Protein AF-A0A942AJK5-F1 (afdb_monomer_lite)

Foldseek 3Di:
DDDLLLLVQVVCVLQVFPDDDSQAWGWHWDQDPVDHPDIDIDTHGSVVSVVLVVVLVPFDDDPLWTDDPVDIDGDDDDDPVVQVPDDPFDWDADPPVRDIDTRHDDDPSSVSVVSRVVSVVVVVCVVPDDPDPPPVSVDPPPPPPPPDDPPPPDDD

Sequence (156 aa):
MATFYEVKQLLCRLLRAENADDNDDIIFKVQSLEEKGVTRKIIISNLELQELYDKVSDMYKNGLELYTDDSYEVAVDLDRFAMYHQDNPITSADNINKVSYLLGYPTAEYSLYLLMLFKDSMQQSQEHNYSIFSMRLRRPFESLYNVTNNTLENVL

Radius of gyration: 18.98 Å; chains: 1; bounding box: 51×42×51 Å

Secondary structure (DSSP, 8-state):
---HHHHHHHHHHHHT-S---TTSPEEEEEE-SSSTT-EEEEEE-HHHHHHHHHHHHHSEEETTEEE-SS-EE------HHHHHTS-SPEEEEETTTTEEEEESSPPHHHHHHHHHHHHHHHHHGGGG-----HHHHHS-TTSSS-SSSSSSS---

Structure (mmCIF, N/CA/C/O backbone):
data_AF-A0A942AJK5-F1
#
_entry.id   AF-A0A942AJK5-F1
#
loop_
_atom_site.group_PDB
_atom_site.id
_atom_site.type_symbol
_atom_site.label_atom_id
_atom_site.label_alt_id
_atom_site.label_comp_id
_atom_site.label_asym_id
_atom_site.label_entity_id
_atom_site.label_seq_id
_atom_site.pdbx_PDB_ins_code
_atom_site.Cartn_x
_atom_site.Cartn_y
_atom_site.Cartn_z
_atom_site.occupancy
_atom_site.B_iso_or_equiv
_atom_site.auth_seq_id
_atom_site.auth_comp_id
_atom_site.auth_asym_id
_atom_site.auth_atom_id
_atom_site.pdbx_PDB_model_num
ATOM 1 N N . MET A 1 1 ? 2.802 -14.136 4.771 1.00 80.81 1 MET A N 1
ATOM 2 C CA . MET A 1 1 ? 2.892 -12.707 4.465 1.00 80.81 1 MET A CA 1
ATOM 3 C C . MET A 1 1 ? 4.015 -12.559 3.477 1.00 80.81 1 MET A C 1
ATOM 5 O O . MET A 1 1 ? 5.114 -13.034 3.764 1.00 80.81 1 MET A O 1
ATOM 9 N N . ALA A 1 2 ? 3.703 -12.014 2.308 1.00 86.94 2 ALA A N 1
ATOM 10 C CA . ALA A 1 2 ? 4.641 -11.905 1.204 1.00 86.94 2 ALA A CA 1
ATOM 11 C C . ALA A 1 2 ? 5.899 -11.145 1.631 1.00 86.94 2 ALA A C 1
ATOM 13 O O . ALA A 1 2 ? 5.802 -10.153 2.350 1.00 86.94 2 ALA A O 1
ATOM 14 N N . THR A 1 3 ? 7.063 -11.605 1.179 1.00 92.38 3 THR A N 1
ATOM 15 C CA . THR A 1 3 ? 8.337 -10.946 1.495 1.00 92.38 3 THR A CA 1
ATOM 16 C C . THR A 1 3 ? 8.488 -9.624 0.740 1.00 92.38 3 THR A C 1
ATOM 18 O O . THR A 1 3 ? 7.873 -9.423 -0.309 1.00 92.38 3 THR A O 1
ATOM 21 N N . PHE A 1 4 ? 9.364 -8.738 1.221 1.00 93.06 4 PHE A N 1
ATOM 22 C CA . PHE A 1 4 ? 9.676 -7.469 0.553 1.00 93.06 4 PHE A CA 1
ATOM 23 C C . PHE A 1 4 ? 9.993 -7.649 -0.941 1.00 93.06 4 PHE A C 1
ATOM 25 O O . PHE A 1 4 ? 9.369 -7.018 -1.793 1.00 93.06 4 PHE A O 1
ATOM 32 N N . TYR A 1 5 ? 10.899 -8.574 -1.271 1.00 90.81 5 TYR A N 1
ATOM 33 C CA . TYR A 1 5 ? 11.299 -8.856 -2.653 1.00 90.81 5 TYR A CA 1
ATOM 34 C C . TYR A 1 5 ? 10.126 -9.331 -3.514 1.00 90.81 5 TYR A C 1
ATOM 36 O O . TYR A 1 5 ? 9.979 -8.934 -4.667 1.00 90.81 5 TYR A O 1
ATOM 44 N N . GLU A 1 6 ? 9.238 -10.143 -2.951 1.00 90.38 6 GLU A N 1
ATOM 45 C CA . GLU A 1 6 ? 8.060 -10.645 -3.653 1.00 90.38 6 GLU A CA 1
ATOM 46 C C . GLU A 1 6 ? 7.044 -9.551 -3.972 1.00 90.38 6 GLU A C 1
ATOM 48 O O . GLU A 1 6 ? 6.439 -9.567 -5.050 1.00 90.38 6 GLU A O 1
ATOM 53 N N . VAL A 1 7 ? 6.873 -8.603 -3.052 1.00 90.94 7 VAL A N 1
ATOM 54 C CA . VAL A 1 7 ? 6.023 -7.423 -3.231 1.00 90.94 7 VAL A CA 1
ATOM 55 C C . VAL A 1 7 ? 6.656 -6.464 -4.237 1.00 90.94 7 VAL A C 1
ATOM 57 O O . VAL A 1 7 ? 5.981 -6.010 -5.161 1.00 90.94 7 VAL A O 1
ATOM 60 N N . LYS A 1 8 ? 7.966 -6.224 -4.134 1.00 90.56 8 LYS A N 1
ATOM 61 C CA . LYS A 1 8 ? 8.729 -5.402 -5.078 1.00 90.56 8 LYS A CA 1
ATOM 62 C C . LYS A 1 8 ? 8.644 -5.948 -6.503 1.00 90.56 8 LYS A C 1
ATOM 64 O O . LYS A 1 8 ? 8.288 -5.219 -7.426 1.00 90.56 8 LYS A O 1
ATOM 69 N N . GLN A 1 9 ? 8.867 -7.247 -6.694 1.00 87.88 9 GLN A N 1
ATOM 70 C CA . GLN A 1 9 ? 8.737 -7.889 -8.004 1.00 87.88 9 GLN A CA 1
ATOM 71 C C . GLN A 1 9 ? 7.312 -7.792 -8.561 1.00 87.88 9 GLN A C 1
ATOM 73 O O . GLN A 1 9 ? 7.126 -7.630 -9.772 1.00 87.88 9 GLN A O 1
ATOM 78 N N . LEU A 1 10 ? 6.293 -7.887 -7.700 1.00 87.81 10 LEU A N 1
ATOM 79 C CA . LEU A 1 10 ? 4.903 -7.684 -8.101 1.00 87.81 10 LEU A CA 1
ATOM 80 C C . LEU A 1 10 ? 4.676 -6.247 -8.593 1.00 87.81 10 LEU A C 1
ATOM 82 O O . LEU A 1 10 ? 4.097 -6.064 -9.664 1.00 87.81 10 LEU A O 1
ATOM 86 N N . LEU A 1 11 ? 5.176 -5.250 -7.859 1.00 89.00 11 LEU A N 1
ATOM 87 C CA . LEU A 1 11 ? 5.110 -3.835 -8.227 1.00 89.00 11 LEU A CA 1
ATOM 88 C C . LEU A 1 11 ? 5.819 -3.550 -9.553 1.00 89.00 11 LEU A C 1
ATOM 90 O O . LEU A 1 11 ? 5.212 -2.950 -10.439 1.00 89.00 11 LEU A O 1
ATOM 94 N N . CYS A 1 12 ? 7.045 -4.045 -9.746 1.00 87.50 12 CYS A N 1
ATOM 95 C CA . CYS A 1 12 ? 7.773 -3.890 -11.009 1.00 87.50 12 CYS A CA 1
ATOM 96 C C . CYS A 1 12 ? 6.971 -4.439 -12.197 1.00 87.50 12 CYS A C 1
ATOM 98 O O . CYS A 1 12 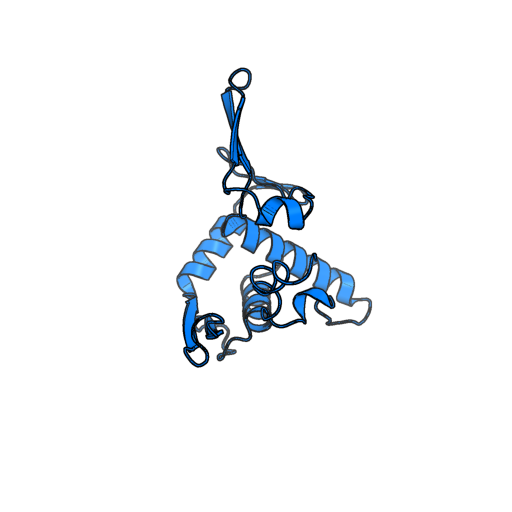? 6.907 -3.814 -13.257 1.00 87.50 12 CYS A O 1
ATOM 100 N N . ARG A 1 13 ? 6.301 -5.586 -12.020 1.00 83.88 13 ARG A N 1
ATOM 101 C CA . ARG A 1 13 ? 5.440 -6.178 -13.056 1.00 83.88 13 ARG A CA 1
ATOM 102 C C . ARG A 1 13 ? 4.173 -5.361 -13.310 1.00 83.88 13 ARG A C 1
ATOM 104 O O . ARG A 1 13 ? 3.799 -5.198 -14.469 1.00 83.88 13 ARG A O 1
ATOM 111 N N . LEU A 1 14 ? 3.521 -4.861 -12.259 1.00 84.50 14 LEU A N 1
ATOM 112 C CA . LEU A 1 14 ? 2.306 -4.043 -12.363 1.00 84.50 14 LEU A CA 1
ATOM 113 C C . LEU A 1 14 ? 2.579 -2.706 -13.061 1.00 84.50 14 LEU A C 1
ATOM 115 O O . LEU A 1 14 ? 1.818 -2.294 -13.934 1.00 84.50 14 LEU A O 1
ATOM 119 N N . LEU A 1 15 ? 3.686 -2.059 -12.702 1.00 84.44 15 LEU A N 1
ATOM 120 C CA . LEU A 1 15 ? 4.075 -0.742 -13.204 1.00 84.44 15 LEU A CA 1
ATOM 121 C C . LEU A 1 15 ? 4.854 -0.805 -14.522 1.00 84.44 15 LEU A C 1
ATOM 123 O O . LEU A 1 15 ? 5.114 0.235 -15.121 1.00 84.44 15 LEU A O 1
ATOM 127 N N . ARG A 1 16 ? 5.201 -2.013 -14.991 1.00 81.56 16 ARG A N 1
ATOM 128 C CA . ARG A 1 16 ? 6.058 -2.243 -16.166 1.00 81.56 16 ARG A CA 1
ATOM 129 C C . ARG A 1 16 ? 7.380 -1.482 -16.039 1.00 81.56 16 ARG A C 1
ATOM 131 O O . ARG A 1 16 ? 7.751 -0.710 -16.923 1.00 81.56 16 ARG A O 1
ATOM 138 N N . ALA A 1 17 ? 8.044 -1.687 -14.904 1.00 82.44 17 ALA A N 1
ATOM 139 C CA . ALA A 1 17 ? 9.308 -1.043 -14.598 1.00 82.44 17 ALA A CA 1
ATOM 140 C C . ALA A 1 17 ? 10.371 -1.347 -15.665 1.00 82.44 17 ALA A C 1
ATOM 142 O O . ALA A 1 17 ? 10.404 -2.432 -16.247 1.00 82.44 17 ALA A O 1
ATOM 143 N N . GLU A 1 18 ? 11.226 -0.363 -15.931 1.00 78.94 18 GLU A N 1
ATOM 144 C CA . GLU A 1 18 ? 12.323 -0.464 -16.896 1.00 78.94 18 GLU A CA 1
ATOM 145 C C . GLU A 1 18 ? 13.478 -1.310 -16.359 1.00 78.94 18 GLU A C 1
ATOM 147 O O . GLU A 1 18 ? 14.237 -1.886 -17.136 1.00 78.94 18 GLU A O 1
ATOM 152 N N . ASN A 1 19 ? 13.606 -1.382 -15.035 1.00 71.31 19 ASN A N 1
ATOM 153 C CA . ASN A 1 19 ? 14.619 -2.153 -14.342 1.00 71.31 19 ASN A CA 1
ATOM 154 C C . ASN A 1 19 ? 14.017 -3.343 -13.590 1.00 71.31 19 ASN A C 1
ATOM 156 O O . ASN A 1 19 ? 12.888 -3.310 -13.100 1.00 71.31 19 ASN A O 1
ATOM 160 N N . ALA A 1 20 ? 14.797 -4.421 -13.546 1.00 64.25 20 ALA A N 1
ATOM 161 C CA . ALA A 1 20 ? 14.410 -5.701 -12.962 1.00 64.25 20 ALA A CA 1
ATOM 162 C C . ALA A 1 20 ? 15.328 -6.122 -11.803 1.00 64.25 20 ALA A C 1
ATOM 164 O O . ALA A 1 20 ? 15.213 -7.254 -11.343 1.00 64.25 20 ALA A O 1
ATOM 165 N N . ASP A 1 21 ? 16.249 -5.252 -11.373 1.00 75.50 21 ASP A N 1
ATOM 166 C CA . ASP A 1 21 ? 17.149 -5.548 -10.259 1.00 75.50 21 ASP A CA 1
ATOM 167 C C . ASP A 1 21 ? 16.425 -5.359 -8.917 1.00 75.50 21 ASP A C 1
ATOM 169 O O . ASP A 1 21 ? 15.742 -4.359 -8.676 1.00 75.50 21 ASP A O 1
ATOM 173 N N . ASP A 1 22 ? 16.589 -6.343 -8.039 1.00 72.50 22 ASP A N 1
ATOM 174 C CA . ASP A 1 22 ? 15.975 -6.399 -6.720 1.00 72.50 22 ASP A CA 1
ATOM 175 C C . ASP A 1 22 ? 16.589 -5.384 -5.738 1.00 72.50 22 ASP A C 1
ATOM 177 O O . ASP A 1 22 ? 15.949 -5.084 -4.732 1.00 72.50 22 ASP A O 1
ATOM 181 N N . ASN A 1 23 ? 17.753 -4.789 -6.026 1.00 78.69 23 ASN A N 1
ATOM 182 C CA . ASN A 1 23 ? 18.383 -3.771 -5.165 1.00 78.69 23 ASN A CA 1
ATOM 183 C C . ASN A 1 23 ? 18.195 -2.320 -5.643 1.00 78.69 23 ASN A C 1
ATOM 185 O O . ASN A 1 23 ? 18.473 -1.394 -4.883 1.00 78.69 23 ASN A O 1
ATOM 189 N N . ASP A 1 24 ? 17.683 -2.113 -6.857 1.00 86.50 24 ASP A N 1
ATOM 190 C CA . ASP A 1 24 ? 17.559 -0.779 -7.457 1.00 86.50 24 ASP A CA 1
ATOM 191 C C . ASP A 1 24 ? 16.193 -0.130 -7.191 1.00 86.50 24 ASP A C 1
ATOM 193 O O . ASP A 1 24 ? 15.193 -0.808 -6.948 1.00 86.50 24 ASP A O 1
ATOM 197 N N . ASP A 1 25 ? 16.122 1.197 -7.286 1.00 89.81 25 ASP A N 1
ATOM 198 C CA . ASP A 1 25 ? 14.860 1.951 -7.258 1.00 89.81 25 ASP A CA 1
ATOM 199 C C . ASP A 1 25 ? 13.909 1.485 -8.362 1.00 89.81 25 ASP A C 1
ATOM 201 O O . ASP A 1 25 ? 14.352 1.200 -9.464 1.00 89.81 25 ASP A O 1
ATOM 205 N N . ILE A 1 26 ? 12.594 1.463 -8.149 1.00 89.00 26 ILE A N 1
ATOM 206 C CA . ILE A 1 26 ? 11.666 1.090 -9.227 1.00 89.00 26 ILE A CA 1
ATOM 207 C C . ILE A 1 26 ? 11.484 2.280 -10.161 1.00 89.00 26 ILE A C 1
ATOM 209 O O . ILE A 1 26 ? 10.979 3.331 -9.765 1.00 89.00 26 ILE A O 1
ATOM 213 N N . ILE A 1 27 ? 11.838 2.096 -11.428 1.00 88.50 27 ILE A N 1
ATOM 214 C CA . ILE A 1 27 ? 11.729 3.131 -12.448 1.00 88.50 27 ILE A CA 1
ATOM 215 C C . ILE A 1 27 ? 10.661 2.738 -13.456 1.00 88.50 27 ILE A C 1
ATOM 217 O O . ILE A 1 27 ? 10.780 1.708 -14.110 1.00 88.50 27 ILE A O 1
ATOM 221 N N . PHE A 1 28 ? 9.659 3.587 -13.664 1.00 86.62 28 PHE A N 1
ATOM 222 C CA . PHE A 1 28 ? 8.651 3.353 -14.695 1.00 86.62 28 PHE A CA 1
ATOM 223 C C . PHE A 1 28 ? 8.218 4.645 -15.382 1.00 86.62 28 PHE A C 1
ATOM 225 O O . PHE A 1 28 ? 8.436 5.760 -14.900 1.00 86.62 28 PHE A O 1
ATOM 232 N N . LYS A 1 29 ? 7.627 4.488 -16.564 1.00 84.62 29 LYS A N 1
ATOM 233 C CA . LYS A 1 29 ? 7.170 5.591 -17.404 1.00 84.62 29 LYS A CA 1
ATOM 234 C C . LYS A 1 29 ? 5.653 5.653 -17.397 1.00 84.62 29 LYS A C 1
ATOM 236 O O . LYS A 1 29 ? 4.987 4.658 -17.663 1.00 84.62 29 LYS A O 1
ATOM 241 N N . VAL A 1 30 ? 5.124 6.845 -17.155 1.00 80.31 30 VAL A N 1
ATOM 242 C CA . VAL A 1 30 ? 3.702 7.152 -17.290 1.00 80.31 30 VAL A CA 1
ATOM 243 C C . VAL A 1 30 ? 3.536 8.093 -18.471 1.00 80.31 30 VAL A C 1
ATOM 245 O O . VAL A 1 30 ? 4.167 9.151 -18.540 1.00 80.31 30 VAL A O 1
ATOM 248 N N . GLN A 1 31 ? 2.704 7.695 -19.426 1.00 69.94 31 GLN A N 1
ATOM 249 C CA . GLN A 1 31 ? 2.367 8.534 -20.565 1.00 69.94 31 GLN A CA 1
ATOM 250 C C . GLN A 1 31 ? 1.222 9.467 -20.173 1.00 69.94 31 GLN A C 1
ATOM 252 O O . GLN A 1 31 ? 0.181 9.004 -19.707 1.00 69.94 31 GLN A O 1
ATOM 257 N N . SER A 1 32 ? 1.417 10.777 -20.342 1.00 62.44 32 SER A N 1
ATOM 258 C CA . SER A 1 32 ? 0.321 11.732 -20.178 1.00 62.44 32 SER A CA 1
ATOM 259 C C . SER A 1 32 ? -0.702 11.523 -21.293 1.00 62.44 32 SER A C 1
ATOM 261 O O . SER A 1 32 ? -0.338 11.443 -22.469 1.00 62.44 32 SER A O 1
ATOM 263 N N . LEU A 1 33 ? -1.981 11.430 -20.924 1.00 55.16 33 LEU A N 1
ATOM 264 C CA . LEU A 1 33 ? -3.074 11.344 -21.892 1.00 55.16 33 LEU A CA 1
ATOM 265 C C . LEU A 1 33 ? -3.423 12.728 -22.474 1.00 55.16 33 LEU A C 1
ATOM 267 O O . LEU A 1 33 ? -3.854 12.817 -23.622 1.00 55.16 33 LEU A O 1
ATOM 271 N N . GLU A 1 34 ? -3.214 13.792 -21.691 1.00 59.31 34 GLU A N 1
ATOM 272 C CA . GLU A 1 34 ? -3.545 15.183 -22.041 1.00 59.31 34 GLU A CA 1
ATOM 273 C C . GLU A 1 34 ? -2.548 15.776 -23.046 1.00 59.31 34 GLU A C 1
ATOM 275 O O . GLU A 1 34 ? -2.925 16.501 -23.964 1.00 59.31 34 GLU A O 1
ATOM 280 N N . GLU A 1 35 ? -1.273 15.399 -22.928 1.00 58.62 35 GLU A N 1
ATOM 281 C CA . GLU A 1 35 ? -0.194 15.845 -23.807 1.00 58.62 35 GLU A CA 1
ATOM 282 C C . GLU A 1 35 ? 0.388 14.636 -24.541 1.00 58.62 35 GLU A C 1
ATOM 284 O O . GLU A 1 35 ? 1.350 14.008 -24.085 1.00 58.62 35 GLU A O 1
ATOM 289 N N . LYS A 1 36 ? -0.211 14.285 -25.689 1.00 55.78 36 LYS A N 1
ATOM 290 C CA . LYS A 1 36 ? 0.280 13.199 -26.552 1.00 55.78 36 LYS A CA 1
ATOM 291 C C . LYS A 1 36 ? 1.783 13.365 -26.809 1.00 55.78 36 LYS A C 1
ATOM 293 O O . LYS A 1 36 ? 2.198 14.230 -27.572 1.00 55.78 36 LYS A O 1
ATOM 298 N N . GLY A 1 37 ? 2.582 12.492 -26.195 1.00 60.69 37 GLY A N 1
ATOM 299 C CA . GLY A 1 37 ? 4.035 12.417 -26.384 1.00 60.69 37 GLY A CA 1
ATOM 300 C C . GLY A 1 37 ? 4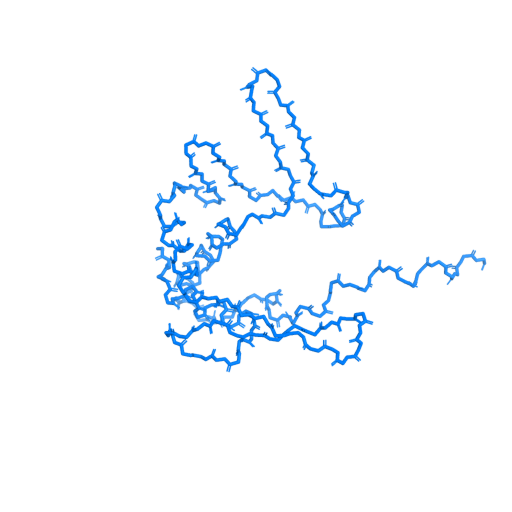.871 12.772 -25.153 1.00 60.69 37 GLY A C 1
ATOM 301 O O . GLY A 1 37 ? 6.052 12.427 -25.124 1.00 60.69 37 GLY A O 1
ATOM 302 N N . VAL A 1 38 ? 4.289 13.374 -24.108 1.00 63.28 38 VAL A N 1
ATOM 303 C CA . VAL A 1 38 ? 5.027 13.657 -22.869 1.00 63.28 38 VAL A CA 1
ATOM 304 C C . VAL A 1 38 ? 5.016 12.418 -21.981 1.00 63.28 38 VAL A C 1
ATOM 306 O O . VAL A 1 38 ? 4.005 12.034 -21.392 1.00 63.28 38 VAL A O 1
ATOM 309 N N . THR A 1 39 ? 6.174 11.767 -21.910 1.00 74.38 39 THR A N 1
ATOM 310 C CA . THR A 1 39 ? 6.397 10.614 -21.039 1.00 74.38 39 THR A CA 1
ATOM 311 C C . THR A 1 39 ? 7.070 11.090 -19.761 1.00 74.38 39 THR A C 1
ATOM 313 O O . THR A 1 39 ? 8.192 11.596 -19.807 1.00 74.38 39 THR A O 1
ATOM 316 N N . ARG A 1 40 ? 6.399 10.939 -18.617 1.00 80.88 40 ARG A N 1
ATOM 317 C CA . ARG A 1 40 ? 6.974 11.248 -17.304 1.00 80.88 40 ARG A CA 1
ATOM 318 C C . ARG A 1 40 ? 7.614 9.995 -16.726 1.00 80.88 40 ARG A C 1
ATOM 320 O O . ARG A 1 40 ? 7.013 8.924 -16.731 1.00 80.88 40 ARG A O 1
ATOM 327 N N . LYS A 1 41 ? 8.842 10.136 -16.235 1.00 85.69 41 LYS A N 1
ATOM 328 C CA . LYS A 1 41 ? 9.560 9.079 -15.523 1.00 85.69 41 LYS A CA 1
ATOM 329 C C . LYS A 1 41 ? 9.268 9.228 -14.032 1.00 85.69 41 LYS A C 1
ATOM 331 O O . LYS A 1 41 ? 9.518 10.296 -13.481 1.00 85.69 41 LYS A O 1
ATOM 336 N N . ILE A 1 42 ? 8.729 8.185 -13.413 1.00 87.00 42 ILE A N 1
ATOM 337 C CA . ILE A 1 42 ? 8.494 8.107 -11.969 1.00 87.00 42 ILE A CA 1
ATOM 338 C C . ILE A 1 42 ? 9.519 7.139 -11.383 1.00 87.00 42 ILE A C 1
ATOM 340 O O . ILE A 1 42 ? 9.837 6.116 -11.994 1.00 87.00 42 ILE A O 1
ATOM 344 N N . ILE A 1 43 ? 10.059 7.503 -10.223 1.00 90.25 43 ILE A N 1
ATOM 345 C CA . ILE A 1 43 ? 11.053 6.728 -9.486 1.00 90.25 43 ILE A CA 1
ATOM 346 C C . ILE A 1 43 ? 10.478 6.475 -8.096 1.00 90.25 43 ILE A C 1
ATOM 348 O O . ILE A 1 43 ? 10.059 7.421 -7.432 1.00 90.25 43 ILE A O 1
ATOM 352 N N . ILE A 1 44 ? 10.440 5.213 -7.682 1.00 90.44 44 ILE A N 1
ATOM 353 C CA . ILE A 1 44 ? 10.128 4.809 -6.310 1.00 90.44 44 ILE A CA 1
ATOM 354 C C . ILE A 1 44 ? 11.444 4.367 -5.681 1.00 90.44 44 ILE A C 1
ATOM 356 O O . ILE A 1 44 ? 12.032 3.381 -6.129 1.00 90.44 44 ILE A O 1
ATOM 360 N N . SER A 1 45 ? 11.895 5.099 -4.665 1.00 93.31 45 SER A N 1
ATOM 361 C CA . SER A 1 45 ? 13.118 4.776 -3.931 1.00 93.31 45 SER A CA 1
ATOM 362 C C . SER A 1 45 ? 13.008 3.393 -3.292 1.00 93.31 45 SER A C 1
ATOM 364 O O . SER A 1 45 ? 12.012 3.082 -2.635 1.00 93.31 45 SER A O 1
ATOM 366 N N . ASN A 1 46 ? 14.033 2.558 -3.467 1.00 93.19 46 ASN A N 1
ATOM 367 C CA . ASN A 1 46 ? 14.076 1.243 -2.835 1.00 93.19 46 ASN A CA 1
ATOM 368 C C . ASN A 1 46 ? 14.079 1.358 -1.305 1.00 93.19 46 ASN A C 1
ATOM 370 O O . ASN A 1 46 ? 13.418 0.571 -0.632 1.00 93.19 46 ASN A O 1
ATOM 374 N N . LEU A 1 47 ? 14.788 2.360 -0.775 1.00 94.50 47 LEU A N 1
ATOM 375 C CA . LEU A 1 47 ? 14.855 2.625 0.660 1.00 94.50 47 LEU A CA 1
ATOM 376 C C . LEU A 1 47 ? 13.474 3.001 1.212 1.00 94.50 47 LEU A C 1
ATOM 378 O O . LEU A 1 47 ? 13.012 2.373 2.157 1.00 94.50 47 LEU A O 1
ATOM 382 N N . GLU A 1 48 ? 12.788 3.960 0.583 1.00 95.00 48 GLU A N 1
ATOM 383 C CA . GLU A 1 48 ? 11.455 4.401 1.029 1.00 95.00 48 GLU A CA 1
ATOM 384 C C . GLU A 1 48 ? 10.420 3.274 0.914 1.00 95.00 48 GLU A C 1
ATOM 386 O O . GLU A 1 48 ? 9.549 3.125 1.771 1.00 95.00 48 GLU A O 1
ATOM 391 N N . LEU A 1 49 ? 10.519 2.442 -0.130 1.00 94.50 49 LEU A N 1
ATOM 392 C CA . LEU A 1 49 ? 9.649 1.279 -0.288 1.00 94.50 49 LEU A CA 1
ATOM 393 C C . LEU A 1 49 ? 9.896 0.234 0.806 1.00 94.50 49 LEU A C 1
ATOM 395 O O . LEU A 1 49 ? 8.943 -0.386 1.279 1.00 94.50 49 LEU A O 1
ATOM 399 N N . GLN A 1 50 ? 11.155 0.026 1.193 1.00 95.25 50 GLN A N 1
ATOM 400 C CA . GLN A 1 50 ? 11.511 -0.892 2.270 1.00 95.25 50 GLN A CA 1
ATOM 401 C C . GLN A 1 50 ? 11.026 -0.372 3.625 1.00 95.25 50 GLN A C 1
ATOM 403 O O . GLN A 1 50 ? 10.387 -1.119 4.357 1.00 95.25 50 GLN A O 1
ATOM 408 N N . GLU A 1 51 ? 11.221 0.915 3.914 1.00 96.44 51 GLU A N 1
ATOM 409 C CA . GLU A 1 51 ? 10.688 1.554 5.122 1.00 96.44 51 GLU A CA 1
ATOM 410 C C . GLU A 1 51 ? 9.158 1.441 5.199 1.00 96.44 51 GLU A C 1
ATOM 412 O O . GLU A 1 51 ? 8.608 1.114 6.252 1.00 96.44 51 GLU A O 1
ATOM 417 N N . LEU A 1 52 ? 8.457 1.647 4.077 1.00 96.06 52 LEU A N 1
ATOM 418 C CA . LEU A 1 52 ? 7.007 1.463 4.004 1.00 96.06 52 LEU A CA 1
ATOM 419 C C . LEU A 1 52 ? 6.607 0.001 4.242 1.00 96.06 52 LEU A C 1
ATOM 421 O O . LEU A 1 52 ? 5.632 -0.261 4.947 1.00 96.06 52 LEU A O 1
ATOM 425 N N . TYR A 1 53 ? 7.345 -0.951 3.670 1.00 96.00 53 TYR A N 1
ATOM 426 C CA . TYR A 1 53 ? 7.103 -2.377 3.873 1.00 96.00 53 TYR A CA 1
ATOM 427 C C . TYR A 1 53 ? 7.303 -2.791 5.330 1.00 96.00 53 TYR A C 1
ATOM 429 O O . TYR A 1 53 ? 6.457 -3.504 5.871 1.00 96.00 53 TYR A O 1
ATOM 437 N N . ASP A 1 54 ? 8.381 -2.342 5.970 1.00 96.00 54 ASP A N 1
ATOM 438 C CA . ASP A 1 54 ? 8.673 -2.651 7.369 1.00 96.00 54 ASP A CA 1
ATOM 439 C C . ASP A 1 54 ? 7.589 -2.041 8.270 1.00 96.00 54 ASP A C 1
ATOM 441 O O . ASP A 1 54 ? 6.972 -2.746 9.070 1.00 96.00 54 ASP A O 1
ATOM 445 N N . LYS A 1 55 ? 7.221 -0.776 8.021 1.00 94.81 55 LYS A N 1
ATOM 446 C CA . LYS A 1 55 ? 6.117 -0.099 8.712 1.00 94.81 55 LYS A CA 1
ATOM 447 C C . LYS A 1 55 ? 4.799 -0.870 8.594 1.00 94.81 55 LYS A C 1
ATOM 449 O O . LYS A 1 55 ? 4.140 -1.116 9.599 1.00 94.81 55 LYS A O 1
ATOM 454 N N . VAL A 1 56 ? 4.396 -1.256 7.382 1.00 94.25 56 VAL A N 1
ATOM 455 C CA . VAL A 1 56 ? 3.160 -2.028 7.160 1.00 94.25 56 VAL A CA 1
ATOM 456 C C . VAL A 1 56 ? 3.276 -3.423 7.763 1.00 94.25 56 VAL A C 1
ATOM 458 O O . VAL A 1 56 ? 2.277 -3.979 8.216 1.00 94.25 56 VAL A O 1
ATOM 461 N N . SER A 1 57 ? 4.470 -4.014 7.796 1.00 93.12 57 SER A N 1
ATOM 462 C CA . SER A 1 57 ? 4.710 -5.325 8.402 1.00 93.12 57 SER A CA 1
ATOM 463 C C . SER A 1 57 ? 4.413 -5.333 9.898 1.00 93.12 57 SER A C 1
ATOM 465 O O . SER A 1 57 ? 3.784 -6.290 10.356 1.00 93.12 57 SER A O 1
ATOM 467 N N . ASP A 1 58 ? 4.731 -4.239 10.587 1.00 93.62 58 ASP A N 1
ATOM 468 C CA . ASP A 1 58 ? 4.523 -4.061 12.026 1.00 93.62 58 ASP A CA 1
ATOM 469 C C . ASP A 1 58 ? 3.081 -3.675 12.417 1.00 93.62 58 ASP A C 1
ATOM 471 O O . ASP A 1 58 ? 2.700 -3.810 13.579 1.00 93.62 58 ASP A O 1
ATOM 475 N N . MET A 1 59 ? 2.253 -3.222 11.469 1.00 93.81 59 MET A N 1
ATOM 476 C CA . MET A 1 59 ? 0.850 -2.863 11.730 1.00 93.81 59 MET A CA 1
ATOM 477 C C . MET A 1 59 ? -0.038 -4.075 12.041 1.00 93.81 59 MET A C 1
ATOM 479 O O . MET A 1 59 ? 0.176 -5.184 11.533 1.00 93.81 59 MET A O 1
ATOM 483 N N . TYR A 1 60 ? -1.104 -3.837 12.812 1.00 92.50 60 TYR A N 1
ATOM 484 C CA . TYR A 1 60 ? -2.117 -4.846 13.101 1.00 92.50 60 TYR A CA 1
ATOM 485 C C . TYR A 1 60 ? -3.027 -5.083 11.895 1.00 92.50 60 TYR A C 1
ATOM 487 O O . TYR A 1 60 ? -3.366 -4.171 11.136 1.00 92.50 60 TYR A O 1
ATOM 495 N N . LYS A 1 61 ? -3.403 -6.349 11.705 1.00 92.75 61 LYS A N 1
ATOM 496 C CA . LYS A 1 61 ? -4.055 -6.838 10.488 1.00 92.75 61 LYS A CA 1
ATOM 497 C C . LYS A 1 61 ? -5.143 -7.832 10.833 1.00 92.75 61 LYS A C 1
ATOM 499 O O . LYS A 1 61 ? -4.906 -8.762 11.605 1.00 92.75 61 LYS A O 1
ATOM 504 N N . ASN A 1 62 ? -6.300 -7.682 10.201 1.00 91.12 62 ASN A N 1
ATOM 505 C CA . ASN A 1 62 ? -7.396 -8.633 10.323 1.00 91.12 62 ASN A CA 1
ATOM 506 C C . ASN A 1 62 ? -8.165 -8.743 9.001 1.00 91.12 62 ASN A C 1
ATOM 508 O O . ASN A 1 62 ? -8.981 -7.895 8.656 1.00 91.12 62 ASN A O 1
ATOM 512 N N . GLY A 1 63 ? -7.895 -9.788 8.217 1.00 90.25 63 GLY A N 1
ATOM 513 C CA . GLY A 1 63 ? -8.516 -9.938 6.899 1.00 90.25 63 GLY A CA 1
ATOM 514 C C . GLY A 1 63 ? -8.168 -8.765 5.975 1.00 90.25 63 GLY A C 1
ATOM 515 O O . GLY A 1 63 ? -7.002 -8.565 5.657 1.00 90.25 63 GLY A O 1
ATOM 516 N N . LEU A 1 64 ? -9.167 -7.991 5.543 1.00 91.56 64 LEU A N 1
ATOM 517 C CA . LEU A 1 64 ? -8.970 -6.793 4.709 1.00 91.56 64 LEU A CA 1
ATOM 518 C C . LEU A 1 64 ? -8.735 -5.515 5.523 1.00 91.56 64 LEU A C 1
ATOM 520 O O . LEU A 1 64 ? -8.606 -4.442 4.943 1.00 91.56 64 LEU A O 1
ATOM 524 N N . GLU A 1 65 ? -8.685 -5.613 6.844 1.00 93.06 65 GLU A N 1
ATOM 525 C CA . GLU A 1 65 ? -8.518 -4.479 7.742 1.00 93.06 65 GLU A CA 1
ATOM 526 C C . GLU A 1 65 ? -7.038 -4.262 8.054 1.00 93.06 65 GLU A C 1
ATOM 528 O O . GLU A 1 65 ? -6.329 -5.212 8.408 1.00 93.06 65 GLU A O 1
ATOM 533 N N . LEU A 1 66 ? -6.597 -3.009 7.956 1.00 94.19 66 LEU A N 1
ATOM 534 C CA . LEU A 1 66 ? -5.292 -2.552 8.424 1.00 94.19 66 LEU A CA 1
ATOM 535 C C . LEU A 1 66 ? -5.519 -1.494 9.492 1.00 94.19 66 LEU A C 1
ATOM 537 O O . LEU A 1 66 ? -6.262 -0.539 9.264 1.00 94.19 66 LEU A O 1
ATOM 541 N N . TYR A 1 67 ? -4.891 -1.648 10.650 1.00 92.62 67 TYR A N 1
ATOM 542 C CA . TYR A 1 67 ? -5.091 -0.702 11.734 1.00 92.62 67 TYR A CA 1
ATOM 543 C C . TYR A 1 67 ? -3.855 -0.525 12.606 1.00 92.62 67 TYR A C 1
ATOM 545 O O . TYR A 1 67 ? -2.979 -1.384 12.720 1.00 92.62 67 TYR A O 1
ATOM 553 N N . THR A 1 68 ? -3.807 0.650 13.211 1.00 90.88 68 THR A N 1
ATOM 554 C CA . THR A 1 68 ? -2.885 1.049 14.266 1.00 90.88 68 THR A CA 1
ATOM 555 C C . THR A 1 68 ? -3.697 1.349 15.523 1.00 90.88 68 THR A C 1
ATOM 557 O O . THR A 1 68 ? -4.918 1.182 15.534 1.00 90.88 68 THR A O 1
ATOM 560 N N . ASP A 1 69 ? -3.040 1.800 16.586 1.00 87.31 69 ASP A N 1
ATOM 561 C CA . ASP A 1 69 ? -3.748 2.232 17.794 1.00 87.31 69 ASP A CA 1
ATOM 562 C C . ASP A 1 69 ? -4.640 3.468 17.538 1.00 87.31 69 ASP A C 1
ATOM 564 O O . ASP A 1 69 ? -5.656 3.639 18.210 1.00 87.31 69 ASP A O 1
ATOM 568 N N . ASP A 1 70 ? -4.302 4.286 16.529 1.00 86.56 70 ASP A N 1
ATOM 569 C CA . ASP A 1 70 ? -4.943 5.584 16.264 1.00 86.56 70 ASP A CA 1
ATOM 570 C C . ASP A 1 70 ? -5.789 5.623 14.979 1.00 86.56 70 ASP A C 1
ATOM 572 O O . ASP A 1 70 ? -6.625 6.513 14.808 1.00 86.56 70 ASP A O 1
ATOM 576 N N . SER A 1 71 ? -5.575 4.693 14.045 1.00 86.69 71 SER A N 1
ATOM 577 C CA . SER A 1 71 ? -6.235 4.696 12.736 1.00 86.69 71 SER A CA 1
ATOM 578 C C . SER A 1 71 ? -6.635 3.300 12.277 1.00 86.69 71 SER A C 1
ATOM 580 O O . SER A 1 71 ? -5.987 2.307 12.594 1.00 86.69 71 SER A O 1
ATOM 582 N N . TYR A 1 72 ? -7.703 3.232 11.489 1.00 89.62 72 TYR A N 1
ATOM 583 C CA . TYR A 1 72 ? -8.202 2.005 10.879 1.00 89.62 72 TYR A CA 1
ATOM 584 C C . TYR A 1 72 ? -8.595 2.294 9.433 1.00 89.62 72 TYR A C 1
ATOM 586 O O . TYR A 1 72 ? -9.280 3.281 9.157 1.00 89.62 72 TYR A O 1
ATOM 594 N N . GLU A 1 73 ? -8.183 1.418 8.523 1.00 92.19 73 GLU A N 1
ATOM 595 C CA . GLU A 1 73 ? -8.513 1.478 7.106 1.00 92.19 73 GLU A CA 1
ATOM 596 C C . GLU A 1 73 ? -9.066 0.137 6.614 1.00 92.19 73 GLU A C 1
ATOM 598 O O . GLU A 1 73 ? -8.538 -0.940 6.909 1.00 92.19 73 GLU A O 1
ATOM 603 N N . VAL A 1 74 ? -10.142 0.216 5.829 1.00 92.12 74 VAL A N 1
ATOM 604 C CA . VAL A 1 74 ? -10.798 -0.937 5.211 1.00 92.12 74 VAL A CA 1
ATOM 605 C C . VAL A 1 74 ? -11.370 -0.564 3.849 1.00 92.12 74 VAL A C 1
ATOM 607 O O . VAL A 1 74 ? -11.877 0.539 3.639 1.00 92.12 74 VAL A O 1
ATOM 610 N N . ALA A 1 75 ? -11.308 -1.505 2.914 1.00 86.81 75 ALA A N 1
ATOM 611 C CA . ALA A 1 75 ? -11.916 -1.376 1.606 1.00 86.81 75 ALA A CA 1
ATOM 612 C C . ALA A 1 75 ? -13.442 -1.468 1.723 1.00 86.81 75 ALA A C 1
ATOM 614 O O . ALA A 1 75 ? -13.982 -2.428 2.274 1.00 86.81 75 ALA A O 1
ATOM 615 N N . VAL A 1 76 ? -14.133 -0.485 1.151 1.00 83.31 76 VAL A N 1
ATOM 616 C CA . VAL A 1 76 ? -15.595 -0.460 1.055 1.00 83.31 76 VAL A CA 1
ATOM 617 C C . VAL A 1 76 ? -15.986 -0.717 -0.394 1.00 83.31 76 VAL A C 1
ATOM 619 O O . VAL A 1 76 ? -15.448 -0.087 -1.305 1.00 83.31 76 VAL A O 1
ATOM 622 N N . ASP A 1 77 ? -16.914 -1.649 -0.613 1.00 80.56 77 ASP A N 1
ATOM 623 C CA . ASP A 1 77 ? -17.479 -1.893 -1.940 1.00 80.56 77 ASP A CA 1
ATOM 624 C C . ASP A 1 77 ? -18.411 -0.733 -2.309 1.00 80.56 77 ASP A C 1
ATOM 626 O O . ASP A 1 77 ? -19.502 -0.583 -1.755 1.00 80.56 77 ASP A O 1
ATOM 630 N N . LEU A 1 78 ? -17.934 0.133 -3.199 1.00 69.81 78 LEU A N 1
ATOM 631 C CA . LEU A 1 78 ? -18.652 1.305 -3.679 1.00 69.81 78 LEU A CA 1
ATOM 632 C C . LEU A 1 78 ? -18.794 1.241 -5.193 1.00 69.81 78 LEU A C 1
ATOM 634 O O . LEU A 1 78 ? -17.881 0.819 -5.908 1.00 69.81 78 LEU A O 1
ATOM 638 N N . ASP A 1 79 ? -19.934 1.720 -5.692 1.00 70.44 79 ASP A N 1
ATOM 639 C CA . ASP A 1 79 ? -20.151 1.813 -7.128 1.00 70.44 79 ASP A CA 1
ATOM 640 C C . ASP A 1 79 ? -19.146 2.801 -7.737 1.00 70.44 79 ASP A C 1
ATOM 642 O O . ASP A 1 79 ? -19.114 3.995 -7.425 1.00 70.44 79 ASP A O 1
ATOM 646 N N . ARG A 1 80 ? -18.289 2.280 -8.615 1.00 58.78 80 ARG A N 1
ATOM 647 C CA . ARG A 1 80 ? -17.143 2.989 -9.190 1.00 58.78 80 ARG A CA 1
ATOM 648 C C . ARG A 1 80 ? -17.546 4.287 -9.882 1.00 58.78 80 ARG A C 1
ATOM 650 O O . ARG A 1 80 ? -16.786 5.250 -9.853 1.00 58.78 80 ARG A O 1
ATOM 657 N N . PHE A 1 81 ? -18.723 4.315 -10.507 1.00 56.88 81 PHE A N 1
ATOM 658 C CA . PHE A 1 81 ? -19.241 5.507 -11.180 1.00 56.88 81 PHE A CA 1
ATOM 659 C C . PHE A 1 81 ? -19.647 6.608 -10.196 1.00 56.88 81 PHE A C 1
ATOM 661 O O . PHE A 1 81 ? -19.476 7.784 -10.506 1.00 56.88 81 PHE A O 1
ATOM 668 N N . ALA A 1 82 ? -20.115 6.246 -8.998 1.00 59.84 82 ALA A N 1
ATOM 669 C CA . ALA A 1 82 ? -20.476 7.216 -7.971 1.00 59.84 82 ALA A CA 1
ATOM 670 C C . ALA A 1 82 ? -19.241 7.954 -7.427 1.00 59.84 82 ALA A C 1
ATOM 672 O O . ALA A 1 82 ? -19.303 9.160 -7.205 1.00 59.84 82 ALA A O 1
ATOM 673 N N . MET A 1 83 ? -18.096 7.268 -7.300 1.00 61.25 83 MET A N 1
ATOM 674 C CA . MET A 1 83 ? -16.857 7.885 -6.804 1.00 61.25 83 MET A CA 1
ATOM 675 C C . MET A 1 83 ? -16.223 8.882 -7.781 1.00 61.25 83 MET A C 1
ATOM 677 O O . MET A 1 83 ? -15.613 9.850 -7.339 1.00 61.25 83 MET A O 1
ATOM 681 N N . TYR A 1 84 ? -16.347 8.665 -9.096 1.00 58.00 84 TYR A N 1
ATOM 682 C CA . TYR A 1 84 ? -15.749 9.557 -10.102 1.00 58.00 84 TYR A CA 1
ATOM 683 C C . TYR A 1 84 ? -16.401 10.943 -10.159 1.00 58.00 84 TYR A C 1
ATOM 685 O O . TYR A 1 84 ? -15.773 11.889 -10.628 1.00 58.00 84 TYR A O 1
ATOM 693 N N . HIS A 1 85 ? -17.648 11.057 -9.704 1.00 58.59 85 HIS A N 1
ATOM 694 C CA . HIS A 1 85 ? -18.417 12.300 -9.729 1.00 58.59 85 HIS A CA 1
ATOM 695 C C . HIS A 1 85 ? -18.532 12.969 -8.353 1.00 58.59 85 HIS A C 1
ATOM 697 O O . HIS A 1 85 ? -19.223 13.978 -8.234 1.00 58.59 85 HIS A O 1
ATOM 703 N N . GLN A 1 86 ? -17.879 12.421 -7.323 1.00 63.81 86 GLN A N 1
ATOM 704 C CA . GLN A 1 86 ? -17.840 13.004 -5.985 1.00 63.81 86 GLN A CA 1
ATOM 705 C C . GLN A 1 86 ? -16.514 13.721 -5.729 1.00 63.81 86 GLN A C 1
ATOM 707 O O . GLN A 1 86 ? -15.440 13.214 -6.058 1.00 63.81 86 GLN A O 1
ATOM 712 N N . ASP A 1 87 ? -16.602 14.881 -5.077 1.00 63.94 87 ASP A N 1
ATOM 713 C CA . ASP A 1 87 ? -15.448 15.602 -4.547 1.00 63.94 87 ASP A CA 1
ATOM 714 C C . ASP A 1 87 ? -14.871 14.817 -3.356 1.00 63.94 87 ASP A C 1
ATOM 716 O O . ASP A 1 87 ? -15.297 14.969 -2.212 1.00 63.94 87 ASP A O 1
ATOM 720 N N . ASN A 1 88 ? -13.930 13.915 -3.636 1.00 66.06 88 ASN A N 1
ATOM 721 C CA . ASN A 1 88 ? -13.191 13.176 -2.613 1.00 66.06 88 ASN A CA 1
ATOM 722 C C . ASN A 1 88 ? -12.069 14.045 -2.009 1.00 66.06 88 ASN A C 1
ATOM 724 O O . ASN A 1 88 ? -11.421 14.790 -2.750 1.00 66.06 88 ASN A O 1
ATOM 728 N N . PRO A 1 89 ? -11.745 13.890 -0.709 1.00 76.94 89 PRO A N 1
ATOM 729 C CA . PRO A 1 89 ? -12.321 12.938 0.248 1.00 76.94 89 PRO A CA 1
ATOM 730 C C . PRO A 1 89 ? -13.598 13.447 0.942 1.00 76.94 89 PRO A C 1
ATOM 732 O O . PRO A 1 89 ? -13.738 14.635 1.227 1.00 76.94 89 PRO A O 1
ATOM 735 N N . ILE A 1 90 ? -14.497 12.520 1.286 1.00 81.19 90 ILE A N 1
ATOM 736 C CA . ILE A 1 90 ? -15.695 12.789 2.091 1.00 81.19 90 ILE A CA 1
ATOM 737 C C . ILE A 1 90 ? -15.368 12.515 3.558 1.00 81.19 90 ILE A C 1
ATOM 739 O O . ILE A 1 90 ? -15.047 11.385 3.930 1.00 81.19 90 ILE A O 1
ATOM 743 N N . THR A 1 91 ? -15.499 13.534 4.403 1.00 84.50 91 THR A N 1
ATOM 744 C CA . THR A 1 91 ? -15.298 13.406 5.851 1.00 84.50 91 THR A CA 1
ATOM 745 C C . THR A 1 91 ? -16.642 13.387 6.568 1.00 84.50 91 THR A C 1
ATOM 747 O O . THR A 1 91 ? -17.478 14.265 6.357 1.00 84.50 91 THR A O 1
ATOM 750 N N . SER A 1 92 ? -16.841 12.412 7.451 1.00 84.06 92 SER A N 1
ATOM 751 C CA . SER A 1 92 ? -18.013 12.320 8.324 1.00 84.06 92 SER A CA 1
ATOM 752 C C . SER A 1 92 ? -17.563 12.207 9.776 1.00 84.06 92 SER A C 1
ATOM 75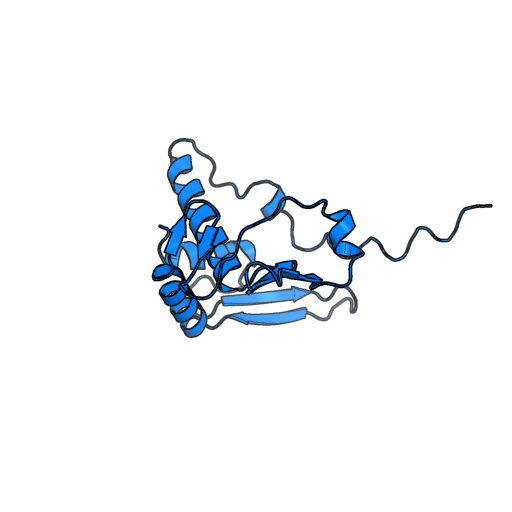4 O O . SER A 1 92 ? -16.733 11.363 10.101 1.00 84.06 92 SER A O 1
ATOM 756 N N . ALA A 1 93 ? -18.095 13.051 10.657 1.00 87.19 93 ALA A N 1
ATOM 757 C CA . ALA A 1 93 ? -17.773 13.031 12.080 1.00 87.19 93 ALA A CA 1
ATOM 758 C C . ALA A 1 93 ? -18.927 12.419 12.881 1.00 87.19 93 ALA A C 1
ATOM 760 O O . ALA A 1 93 ? -20.045 12.934 12.875 1.00 87.19 93 ALA A O 1
ATOM 761 N N . ASP A 1 94 ? -18.640 11.345 13.609 1.00 88.12 94 ASP A N 1
ATOM 762 C CA . ASP A 1 94 ? -19.518 10.800 14.632 1.00 88.12 94 ASP A CA 1
ATOM 763 C C . ASP A 1 94 ? -19.155 11.415 15.989 1.00 88.12 94 ASP A C 1
ATOM 765 O O . ASP A 1 94 ? -18.248 10.973 16.699 1.00 88.12 94 ASP A O 1
ATOM 769 N N . ASN A 1 95 ? -19.896 12.461 16.356 1.00 88.00 95 ASN A N 1
ATOM 770 C CA . ASN A 1 95 ? -19.710 13.175 17.618 1.00 88.00 95 ASN A CA 1
ATOM 771 C C . ASN A 1 95 ? -20.056 12.326 18.855 1.00 88.00 95 ASN A C 1
ATOM 773 O O . ASN A 1 95 ? -19.595 12.653 19.949 1.00 88.00 95 ASN A O 1
ATOM 777 N N . ILE A 1 96 ? -20.867 11.269 18.709 1.00 88.00 96 ILE A N 1
ATOM 778 C CA . ILE A 1 96 ? -21.286 10.406 19.823 1.00 88.00 96 ILE A CA 1
ATOM 779 C C . ILE A 1 96 ? -20.116 9.515 20.229 1.00 88.00 96 ILE A C 1
ATOM 781 O O . ILE A 1 96 ? -19.762 9.451 21.406 1.00 88.00 96 ILE A O 1
ATOM 785 N N . ASN A 1 97 ? -19.484 8.885 19.241 1.00 84.94 97 ASN A N 1
ATOM 786 C CA . ASN A 1 97 ? -18.343 7.999 19.460 1.00 84.94 97 ASN A CA 1
ATOM 787 C C . ASN A 1 97 ? -16.993 8.731 19.424 1.00 84.94 97 ASN A C 1
ATOM 789 O O . ASN A 1 97 ? -15.967 8.129 19.727 1.00 84.94 97 ASN A O 1
ATOM 793 N N . LYS A 1 98 ? -16.990 10.033 19.102 1.00 85.06 98 LYS A N 1
ATOM 794 C CA . LYS A 1 98 ? -15.786 10.859 18.893 1.00 85.06 98 LYS A CA 1
ATOM 795 C C . LYS A 1 98 ? -14.854 10.277 17.825 1.00 85.06 98 LYS A C 1
ATOM 797 O O . LYS A 1 98 ? -13.636 10.368 17.947 1.00 85.06 98 LYS A O 1
ATOM 802 N N . VAL A 1 99 ? -15.440 9.692 16.782 1.00 86.00 99 VAL A N 1
ATOM 803 C CA . VAL A 1 99 ? -14.725 9.088 15.651 1.00 86.00 99 VAL A CA 1
ATOM 804 C C . VAL A 1 99 ? -14.965 9.928 14.405 1.00 86.00 99 VAL A C 1
ATOM 806 O O . VAL A 1 99 ? -16.078 10.386 14.155 1.00 86.00 99 VAL A O 1
ATOM 809 N N . SER A 1 100 ? -13.923 10.126 13.606 1.00 87.50 100 SER A N 1
ATOM 810 C CA . SER A 1 100 ? -14.027 10.721 12.276 1.00 87.50 100 SER A CA 1
ATOM 811 C C . SER A 1 100 ? -13.741 9.674 11.209 1.00 87.50 100 SER A C 1
ATOM 813 O O . SER A 1 100 ? -12.689 9.039 11.236 1.00 87.50 100 SER A O 1
ATOM 815 N N . TYR A 1 101 ? -14.646 9.540 10.251 1.00 87.00 101 TYR A N 1
ATOM 816 C CA . TYR A 1 101 ? -14.493 8.683 9.087 1.00 87.00 101 TYR A CA 1
ATOM 817 C C . TYR A 1 101 ? -14.048 9.516 7.893 1.00 87.00 101 TYR A C 1
ATOM 819 O O . TYR A 1 101 ? -14.613 10.580 7.623 1.00 87.00 101 TYR A O 1
ATOM 827 N N . LEU A 1 102 ? -13.067 9.002 7.160 1.00 87.50 102 LEU A N 1
ATOM 828 C CA . LEU A 1 102 ? -12.644 9.539 5.879 1.00 87.50 102 LEU A CA 1
ATOM 829 C C . LEU A 1 102 ? -12.922 8.486 4.814 1.00 87.50 102 LEU A C 1
ATOM 831 O O . LEU A 1 102 ? -12.416 7.370 4.893 1.00 87.50 102 LEU A O 1
ATOM 835 N N . LEU A 1 103 ? -13.727 8.850 3.821 1.00 85.56 103 LEU A N 1
ATOM 836 C CA . LEU A 1 103 ? -13.966 8.034 2.644 1.00 85.56 103 LEU A CA 1
ATOM 837 C C . LEU A 1 103 ? -13.256 8.669 1.449 1.00 85.56 103 LEU A C 1
ATOM 839 O O . LEU A 1 103 ? -13.522 9.817 1.090 1.00 85.56 103 LEU A O 1
ATOM 843 N N . GLY A 1 104 ? -12.337 7.930 0.838 1.00 82.31 104 GLY A N 1
ATOM 844 C CA . GLY A 1 104 ? -11.534 8.448 -0.260 1.00 82.31 104 GLY A CA 1
ATOM 845 C C . GLY A 1 104 ? -10.575 7.415 -0.831 1.00 82.31 104 GLY A C 1
ATOM 846 O O . GLY A 1 104 ? -10.804 6.209 -0.741 1.00 82.31 104 GLY A O 1
ATOM 847 N N . TYR A 1 105 ? -9.505 7.910 -1.450 1.00 83.38 105 TYR A N 1
ATOM 848 C CA . TYR A 1 105 ? -8.433 7.062 -1.959 1.00 83.38 105 TYR A CA 1
ATOM 849 C C . TYR A 1 105 ? -7.676 6.383 -0.807 1.00 83.38 105 TYR A C 1
ATOM 851 O O . TYR A 1 105 ? -7.483 7.013 0.234 1.00 83.38 105 TYR A O 1
ATOM 859 N N . PRO A 1 106 ? -7.240 5.123 -0.991 1.00 87.75 106 PRO A N 1
ATOM 860 C CA . PRO A 1 106 ? -6.494 4.396 0.030 1.00 87.75 106 PRO A CA 1
ATOM 861 C C . PRO A 1 106 ? -5.131 5.045 0.288 1.00 87.75 106 PRO A C 1
ATOM 863 O O . PRO A 1 106 ? -4.530 5.623 -0.624 1.00 87.75 106 PRO A O 1
ATOM 866 N N . THR A 1 107 ? -4.610 4.904 1.507 1.00 91.62 107 THR A N 1
ATOM 867 C CA . THR A 1 107 ? -3.239 5.329 1.820 1.00 91.62 107 THR A CA 1
ATOM 868 C C . THR A 1 107 ? -2.201 4.439 1.136 1.00 91.62 107 THR A C 1
ATOM 870 O O . THR A 1 107 ? -2.512 3.369 0.594 1.00 91.62 107 THR A O 1
ATOM 873 N N . ALA A 1 108 ? -0.941 4.884 1.128 1.00 92.38 108 ALA A N 1
ATOM 874 C CA . ALA A 1 108 ? 0.161 4.091 0.588 1.00 92.38 108 ALA A CA 1
ATOM 875 C C . ALA A 1 108 ? 0.357 2.803 1.404 1.00 92.38 108 ALA A C 1
ATOM 877 O O . ALA A 1 108 ? 0.562 1.735 0.828 1.00 92.38 108 ALA A O 1
ATOM 878 N N . GLU A 1 109 ? 0.215 2.897 2.726 1.00 94.50 109 GLU A N 1
ATOM 879 C CA . GLU A 1 109 ? 0.259 1.787 3.671 1.00 94.50 109 GLU A CA 1
ATOM 880 C C . GLU A 1 109 ? -0.817 0.749 3.355 1.00 94.50 109 GLU A C 1
ATOM 882 O O . GLU A 1 109 ? -0.507 -0.430 3.161 1.00 94.50 109 GLU A O 1
ATOM 887 N N . TYR A 1 110 ? -2.073 1.189 3.227 1.00 94.19 110 TYR A N 1
ATOM 888 C CA . TYR A 1 110 ? -3.177 0.288 2.916 1.00 94.19 110 TYR A CA 1
ATOM 889 C C . TYR A 1 110 ? -3.048 -0.320 1.518 1.00 94.19 110 TYR A C 1
ATOM 891 O O . TYR A 1 110 ? -3.253 -1.520 1.327 1.00 94.19 110 TYR A O 1
ATOM 899 N N . SER A 1 111 ? -2.619 0.475 0.537 1.00 93.06 111 SER A N 1
ATOM 900 C CA . SER A 1 111 ? -2.358 -0.005 -0.823 1.00 93.06 111 SER A CA 1
ATOM 901 C C . SER A 1 111 ? -1.273 -1.085 -0.849 1.00 93.06 111 SER A C 1
ATOM 903 O O . SER A 1 111 ? -1.433 -2.105 -1.525 1.00 93.06 111 SER A O 1
ATOM 905 N N . LEU A 1 112 ? -0.184 -0.897 -0.096 1.00 94.38 112 LEU A N 1
ATOM 906 C CA . LEU A 1 112 ? 0.882 -1.890 0.019 1.00 94.38 112 LEU A CA 1
ATOM 907 C C . LEU A 1 112 ? 0.384 -3.153 0.726 1.00 94.38 112 LEU A C 1
ATOM 909 O O . LEU A 1 112 ? 0.637 -4.257 0.248 1.00 94.38 112 LEU A O 1
ATOM 913 N N . TYR A 1 113 ? -0.383 -3.003 1.806 1.00 94.94 113 TYR A N 1
ATOM 914 C CA . TYR A 1 113 ? -0.986 -4.128 2.515 1.00 94.94 113 TYR A CA 1
ATOM 915 C C . TYR A 1 113 ? -1.869 -4.989 1.599 1.00 94.94 113 TYR A C 1
ATOM 917 O O . TYR A 1 113 ? -1.728 -6.214 1.566 1.00 94.94 113 TYR A O 1
ATOM 925 N N . LEU A 1 114 ? -2.718 -4.366 0.776 1.00 92.62 114 LEU A N 1
ATOM 926 C CA . LEU A 1 114 ? -3.535 -5.082 -0.207 1.00 92.62 114 LEU A CA 1
ATOM 927 C C . LEU A 1 114 ? -2.684 -5.830 -1.244 1.00 92.62 114 LEU A C 1
ATOM 929 O O . LEU A 1 114 ? -3.029 -6.949 -1.631 1.00 92.62 114 LEU A O 1
ATOM 933 N N . LEU A 1 115 ? -1.559 -5.255 -1.680 1.00 91.81 115 LEU A N 1
ATOM 934 C CA . LEU A 1 115 ? -0.621 -5.934 -2.581 1.00 91.81 115 LEU A CA 1
ATOM 935 C C . LEU A 1 115 ? 0.037 -7.151 -1.921 1.00 91.81 115 LEU A C 1
ATOM 937 O O . LEU A 1 115 ? 0.211 -8.177 -2.582 1.00 91.81 115 LEU A O 1
ATOM 941 N N . MET A 1 116 ? 0.363 -7.062 -0.629 1.00 92.75 116 MET A N 1
ATOM 942 C CA . MET A 1 116 ? 0.900 -8.181 0.152 1.00 92.75 116 MET A CA 1
ATOM 943 C C . MET A 1 116 ? -0.114 -9.323 0.238 1.00 92.75 116 MET A C 1
ATOM 945 O O . MET A 1 116 ? 0.211 -10.450 -0.134 1.00 92.75 116 MET A O 1
ATOM 949 N N . LEU A 1 117 ? -1.364 -9.018 0.608 1.00 91.75 117 LEU A N 1
ATOM 950 C CA . LEU A 1 117 ? -2.456 -9.998 0.637 1.00 91.75 117 LEU A CA 1
ATOM 951 C C . LEU A 1 117 ? -2.692 -10.637 -0.733 1.00 91.75 117 LEU A C 1
ATOM 953 O O . LEU A 1 117 ? -2.856 -11.854 -0.847 1.00 91.75 117 LEU A O 1
ATOM 957 N N . PHE A 1 118 ? -2.682 -9.826 -1.793 1.00 88.00 118 PHE A N 1
ATOM 958 C CA . PHE A 1 118 ? -2.825 -10.324 -3.153 1.00 88.00 118 PHE A CA 1
ATOM 959 C C . PHE A 1 118 ? -1.695 -11.299 -3.499 1.00 88.00 118 PHE A C 1
ATOM 961 O O . PHE A 1 118 ? -1.956 -12.384 -4.021 1.00 88.00 118 PHE A O 1
ATOM 968 N N . LYS A 1 119 ? -0.447 -10.969 -3.155 1.00 88.25 119 LYS A N 1
ATOM 969 C CA . LYS A 1 119 ? 0.711 -11.835 -3.392 1.00 88.25 119 LYS A CA 1
ATOM 970 C C . LYS A 1 119 ? 0.640 -13.146 -2.603 1.00 88.25 119 LYS A C 1
ATOM 972 O O . LYS A 1 119 ? 0.883 -14.197 -3.197 1.00 88.25 119 LYS A O 1
ATOM 977 N N . ASP A 1 120 ? 0.251 -13.100 -1.330 1.00 88.06 120 ASP A N 1
ATOM 978 C CA . ASP A 1 120 ? 0.022 -14.300 -0.513 1.00 88.06 120 ASP A CA 1
ATOM 979 C C . ASP A 1 120 ? -1.067 -15.192 -1.143 1.00 88.06 120 ASP A C 1
ATOM 981 O O . ASP A 1 120 ? -0.888 -16.402 -1.292 1.00 88.06 120 ASP A O 1
ATOM 985 N N . SER A 1 121 ? -2.173 -14.596 -1.605 1.00 84.12 121 SER A N 1
ATOM 986 C CA . SER A 1 121 ? -3.258 -15.339 -2.267 1.00 84.12 121 SER A CA 1
ATOM 987 C C . SER A 1 121 ? -2.809 -15.990 -3.584 1.00 84.12 121 SER A C 1
ATOM 989 O O . SER A 1 121 ? -3.210 -17.114 -3.903 1.00 84.12 121 SER A O 1
ATOM 991 N N . MET A 1 122 ? -1.918 -15.324 -4.332 1.00 78.69 122 MET A N 1
ATOM 992 C CA . MET A 1 122 ? -1.315 -15.888 -5.538 1.00 78.69 122 MET A CA 1
ATOM 993 C C . MET A 1 122 ? -0.437 -17.094 -5.209 1.00 78.69 122 MET A C 1
ATOM 995 O O . MET A 1 122 ? -0.488 -18.073 -5.945 1.00 78.69 122 MET A O 1
ATOM 999 N N . GLN A 1 123 ? 0.357 -17.042 -4.136 1.00 77.81 123 GLN A N 1
ATOM 1000 C CA . GLN A 1 123 ? 1.198 -18.167 -3.709 1.00 77.81 123 GLN A CA 1
ATOM 1001 C C . GLN A 1 123 ? 0.360 -19.365 -3.259 1.00 77.81 123 GLN A C 1
ATOM 1003 O O . GLN A 1 123 ? 0.642 -20.485 -3.669 1.00 77.81 123 GLN A O 1
ATOM 1008 N N . GLN A 1 124 ? -0.713 -19.142 -2.496 1.00 73.06 124 GLN A N 1
ATOM 1009 C CA . GLN A 1 124 ? -1.637 -20.215 -2.104 1.00 73.06 124 GLN A CA 1
ATOM 1010 C C . GLN A 1 124 ? -2.309 -20.866 -3.323 1.00 73.06 124 GLN A C 1
ATOM 1012 O O . GLN A 1 124 ? -2.510 -22.076 -3.364 1.00 73.06 124 GLN A O 1
ATOM 1017 N N . SER A 1 125 ? -2.597 -20.075 -4.358 1.00 64.38 125 SER A N 1
ATOM 1018 C CA . SER A 1 125 ? -3.208 -20.560 -5.601 1.00 64.38 125 SER A CA 1
ATOM 1019 C C . SER A 1 125 ? -2.216 -21.243 -6.559 1.00 64.38 125 SER A C 1
ATOM 1021 O O . SER A 1 125 ? -2.642 -21.842 -7.547 1.00 64.38 125 SER A O 1
ATOM 1023 N N . GLN A 1 126 ? -0.900 -21.179 -6.309 1.00 53.69 126 GLN A N 1
ATOM 1024 C CA . GLN A 1 126 ? 0.118 -21.780 -7.185 1.00 53.69 126 GLN A CA 1
ATOM 1025 C C . GLN A 1 126 ? 0.120 -23.315 -7.188 1.00 53.69 126 GLN A C 1
ATOM 1027 O O . GLN A 1 126 ? 0.700 -23.892 -8.106 1.00 53.69 126 GLN A O 1
ATOM 1032 N N . GLU A 1 127 ? -0.590 -23.988 -6.275 1.00 50.56 127 GLU A N 1
ATOM 1033 C CA . GLU A 1 127 ? -0.871 -25.425 -6.432 1.00 50.56 127 GLU A CA 1
ATOM 1034 C C . GLU A 1 127 ? -1.720 -25.718 -7.687 1.00 50.56 127 GLU A C 1
ATOM 1036 O O . GLU A 1 127 ? -1.688 -26.826 -8.215 1.00 50.56 127 GLU A O 1
ATOM 1041 N N . HIS A 1 128 ? -2.440 -24.721 -8.217 1.00 45.38 128 HIS A N 1
ATOM 1042 C CA . HIS A 1 128 ? -3.294 -24.839 -9.400 1.00 45.38 128 HIS A CA 1
ATOM 1043 C C . HIS A 1 128 ? -2.913 -23.795 -10.466 1.00 45.38 128 HIS A C 1
ATOM 1045 O O . HIS A 1 128 ? -3.678 -22.897 -10.801 1.00 45.38 128 HIS A O 1
ATOM 1051 N N . ASN A 1 129 ? -1.693 -23.930 -11.001 1.00 43.84 129 ASN A N 1
ATOM 1052 C CA . ASN A 1 129 ? -1.259 -23.512 -12.344 1.00 43.84 129 ASN A CA 1
ATOM 1053 C C . ASN A 1 129 ? -1.989 -22.317 -12.989 1.00 43.84 129 ASN A C 1
ATOM 1055 O O . ASN A 1 129 ? -2.597 -22.520 -14.023 1.00 43.84 129 ASN A O 1
ATOM 1059 N N . TYR A 1 130 ? -1.857 -21.077 -12.493 1.00 45.72 130 TYR A N 1
ATOM 1060 C CA . TYR A 1 130 ? -1.925 -19.870 -13.342 1.00 45.72 130 TYR A CA 1
ATOM 1061 C C . TYR A 1 130 ? -1.218 -18.669 -12.680 1.00 45.72 130 TYR A C 1
ATOM 1063 O O . TYR A 1 130 ? -1.761 -17.981 -11.824 1.00 45.72 130 TYR A O 1
ATOM 1071 N N . SER A 1 131 ? -0.008 -18.363 -13.166 1.00 50.88 131 SER A N 1
ATOM 1072 C CA . SER A 1 131 ? 0.803 -17.148 -12.915 1.00 50.88 131 SER A CA 1
ATOM 1073 C C . SER A 1 131 ? 0.174 -15.885 -13.547 1.00 50.88 131 SER A C 1
ATOM 1075 O O . SER A 1 131 ? 0.790 -15.121 -14.292 1.00 50.88 131 SER A O 1
ATOM 1077 N N . ILE A 1 132 ? -1.132 -15.714 -13.372 1.00 53.69 132 ILE A N 1
ATOM 1078 C CA . ILE A 1 132 ? -1.948 -14.832 -14.198 1.00 53.69 132 ILE A CA 1
ATOM 1079 C C . ILE A 1 132 ? -2.655 -13.820 -13.307 1.00 53.69 132 ILE A C 1
ATOM 1081 O O . ILE A 1 132 ? -3.613 -14.135 -12.619 1.00 53.69 132 ILE A O 1
ATOM 1085 N N . PHE A 1 133 ? -2.192 -12.581 -13.408 1.00 52.97 133 PHE A N 1
ATOM 1086 C CA . PHE A 1 133 ? -2.659 -11.362 -12.750 1.00 52.97 133 PHE A CA 1
ATOM 1087 C C . PHE A 1 133 ? -4.169 -11.045 -12.689 1.00 52.97 133 PHE A C 1
ATOM 1089 O O . PHE A 1 133 ? -4.478 -9.907 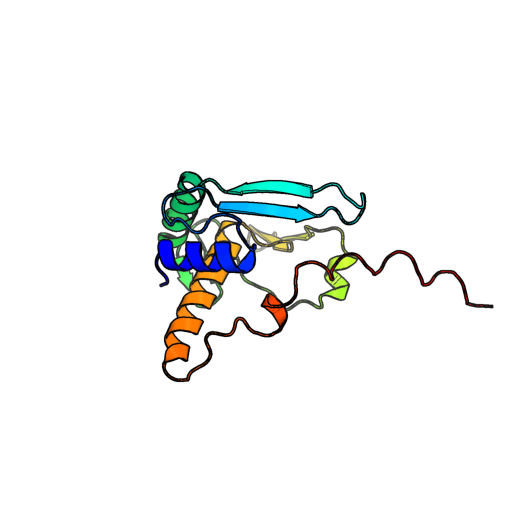-12.434 1.00 52.97 133 PHE A O 1
ATOM 1096 N N . SER A 1 134 ? -5.165 -11.899 -12.899 1.00 53.69 134 SER A N 1
ATOM 1097 C CA . SER A 1 134 ? -6.538 -11.461 -13.249 1.00 53.69 134 SER A CA 1
ATOM 1098 C C . SER A 1 134 ? -6.554 -10.566 -14.510 1.00 53.69 134 SER A C 1
ATOM 1100 O O . SER A 1 134 ? -5.650 -9.781 -14.801 1.00 53.69 134 SER A O 1
ATOM 1102 N N . MET A 1 135 ? -7.589 -10.668 -15.342 1.00 52.53 135 MET A N 1
ATOM 1103 C CA . MET A 1 135 ? -7.632 -9.865 -16.577 1.00 52.53 135 MET A CA 1
ATOM 1104 C C . MET A 1 135 ? -7.642 -8.348 -16.319 1.00 52.53 135 MET A C 1
ATOM 1106 O O . MET A 1 135 ? -7.249 -7.587 -17.200 1.00 52.53 135 MET A O 1
ATOM 1110 N N . ARG A 1 136 ? -8.056 -7.910 -15.123 1.00 52.78 136 ARG A N 1
ATOM 1111 C CA . ARG A 1 136 ? -8.165 -6.492 -14.756 1.00 52.78 136 ARG A CA 1
ATOM 1112 C C . ARG A 1 136 ? -6.801 -5.824 -14.571 1.00 52.78 136 ARG A C 1
ATOM 1114 O O . ARG A 1 136 ? -6.625 -4.724 -15.075 1.00 52.78 136 ARG A O 1
ATOM 1121 N N . LEU A 1 137 ? -5.832 -6.504 -13.954 1.00 52.75 137 LEU A N 1
ATOM 1122 C CA . LEU A 1 137 ? -4.468 -5.974 -13.767 1.00 52.75 137 LEU A CA 1
ATOM 1123 C C . LEU A 1 137 ? -3.574 -6.173 -15.002 1.00 52.75 137 LEU A C 1
ATOM 1125 O O . LEU A 1 137 ? -2.480 -5.627 -15.084 1.00 52.75 137 LEU A O 1
ATOM 1129 N N . ARG A 1 138 ? -4.026 -6.966 -15.982 1.00 52.62 138 ARG A N 1
ATOM 1130 C CA . ARG A 1 138 ? -3.321 -7.171 -17.258 1.00 52.62 138 ARG A CA 1
ATOM 1131 C C . ARG A 1 138 ? -3.536 -6.050 -18.264 1.00 52.62 138 ARG A C 1
ATOM 1133 O O . ARG A 1 138 ? -2.764 -5.940 -19.218 1.00 52.62 138 ARG A O 1
ATOM 1140 N N . ARG A 1 139 ? -4.598 -5.261 -18.103 1.00 50.69 139 ARG A N 1
ATOM 1141 C CA . ARG A 1 139 ? -4.838 -4.117 -18.979 1.00 50.69 139 ARG A CA 1
ATOM 1142 C C . ARG A 1 139 ? -3.855 -3.007 -18.602 1.00 50.69 139 ARG A C 1
ATOM 1144 O O . ARG A 1 139 ? -3.682 -2.760 -17.412 1.00 50.69 139 ARG A O 1
ATOM 1151 N N . PRO A 1 140 ? -3.197 -2.353 -19.577 1.00 44.72 140 PRO A N 1
ATOM 1152 C CA . PRO A 1 140 ? -2.467 -1.127 -19.284 1.00 44.72 140 PRO A CA 1
ATOM 1153 C C . PRO A 1 140 ? -3.408 -0.138 -18.579 1.00 44.72 140 PRO A C 1
ATOM 1155 O O . PRO A 1 140 ? -4.618 -0.153 -18.827 1.00 44.72 140 PRO A O 1
ATOM 1158 N N . PHE A 1 141 ? -2.857 0.744 -17.742 1.00 47.38 141 PHE A N 1
ATOM 1159 C CA . PHE A 1 141 ? -3.548 1.908 -17.162 1.00 47.38 141 PHE A CA 1
ATOM 1160 C C . PHE A 1 141 ? -4.032 2.917 -18.245 1.00 47.38 141 PHE A C 1
ATOM 1162 O O . PHE A 1 141 ? -4.119 4.111 -18.006 1.00 47.38 141 PHE A O 1
ATOM 1169 N N . GLU A 1 142 ? -4.366 2.467 -19.456 1.00 41.72 142 GLU A N 1
ATOM 1170 C CA . GLU A 1 142 ? -4.802 3.280 -20.598 1.00 41.72 142 GLU A CA 1
ATOM 1171 C C . GLU A 1 142 ? -6.324 3.509 -20.648 1.00 41.72 142 GLU A C 1
ATOM 1173 O O . GLU A 1 142 ? -6.818 4.150 -21.567 1.00 41.72 142 GLU A O 1
ATOM 1178 N N . SER A 1 143 ? -7.108 3.017 -19.683 1.00 44.00 143 SER A N 1
ATOM 1179 C CA . SER A 1 143 ? -8.578 2.982 -19.811 1.00 44.00 143 SER A CA 1
ATOM 1180 C C . SER A 1 143 ? -9.350 3.826 -18.788 1.00 44.00 143 SER A C 1
ATOM 1182 O O . SER A 1 143 ? -10.502 3.496 -18.498 1.00 44.00 143 SER A O 1
ATOM 1184 N N . LEU A 1 144 ? -8.769 4.885 -18.213 1.00 44.41 144 LEU A N 1
ATOM 1185 C CA . LEU A 1 144 ? -9.443 5.613 -17.125 1.00 44.41 144 LEU A CA 1
ATOM 1186 C C . LEU A 1 144 ? -9.750 7.099 -17.300 1.00 44.41 144 LEU A C 1
ATOM 1188 O O . LEU A 1 144 ? -10.355 7.666 -16.400 1.00 44.41 144 LEU A O 1
ATOM 1192 N N . TYR A 1 145 ? -9.476 7.698 -18.458 1.00 40.66 145 TYR A N 1
ATOM 1193 C CA . TYR A 1 145 ? -9.788 9.120 -18.692 1.00 40.66 145 TYR A CA 1
ATOM 1194 C C . TYR A 1 145 ? -10.598 9.398 -19.972 1.00 40.66 145 TYR A C 1
ATOM 1196 O O . TYR A 1 145 ? -10.558 10.495 -20.509 1.00 40.66 145 TYR A O 1
ATOM 1204 N N . ASN A 1 146 ? -11.383 8.426 -20.454 1.00 34.12 146 ASN A N 1
ATOM 1205 C CA . ASN A 1 146 ? -12.211 8.569 -21.665 1.00 34.12 146 ASN A CA 1
ATOM 1206 C C . ASN A 1 146 ? -13.727 8.655 -21.386 1.00 34.12 146 ASN A C 1
ATOM 1208 O O . ASN A 1 146 ? -14.516 8.070 -22.124 1.00 34.12 146 ASN A O 1
ATOM 1212 N N . VAL A 1 147 ? -14.170 9.373 -20.347 1.00 40.38 147 VAL A N 1
ATOM 1213 C CA . VAL A 1 147 ? -15.617 9.640 -20.154 1.00 40.38 147 VAL A CA 1
ATOM 1214 C C . VAL A 1 147 ? -15.902 11.100 -19.797 1.00 40.38 147 VAL A C 1
ATOM 1216 O O . VAL A 1 147 ? -16.704 11.377 -18.915 1.00 40.38 147 VAL A O 1
ATOM 1219 N N . THR A 1 148 ? -15.273 12.064 -20.476 1.00 41.06 148 THR A N 1
ATOM 1220 C CA . THR A 1 148 ? -15.690 13.471 -20.309 1.00 41.06 148 THR A CA 1
ATOM 1221 C C . THR A 1 148 ? -15.889 14.292 -21.571 1.00 41.06 148 THR A C 1
ATOM 1223 O O . THR A 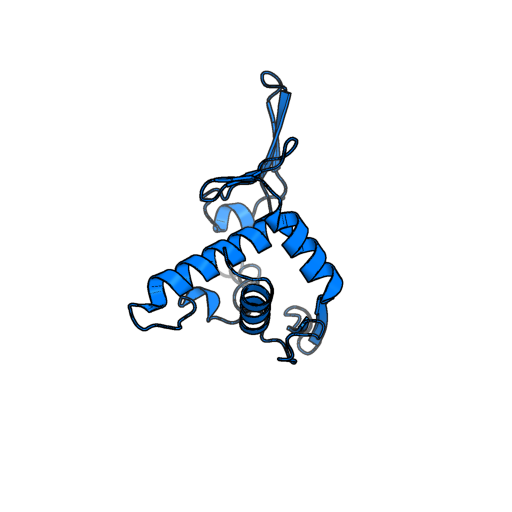1 148 ? -16.314 15.426 -21.416 1.00 41.06 148 THR A O 1
ATOM 1226 N N . ASN A 1 149 ? -15.722 13.775 -22.798 1.00 36.47 149 ASN A N 1
ATOM 1227 C CA . ASN A 1 149 ? -15.815 14.670 -23.968 1.00 36.47 149 ASN A CA 1
ATOM 1228 C C . ASN A 1 149 ? -16.817 14.329 -25.084 1.00 36.47 149 ASN A C 1
ATOM 1230 O O . ASN A 1 149 ? -16.945 15.155 -25.975 1.00 36.47 149 ASN A O 1
ATOM 1234 N N . ASN A 1 150 ? -17.577 13.222 -25.068 1.00 37.41 150 ASN A N 1
ATOM 1235 C CA . ASN A 1 150 ? -18.350 12.828 -26.269 1.00 37.41 150 ASN A CA 1
ATOM 1236 C C . ASN A 1 150 ? -19.845 12.476 -26.081 1.00 37.41 150 ASN A C 1
ATOM 1238 O O . ASN A 1 150 ? -20.349 11.638 -26.823 1.00 37.41 150 ASN A O 1
ATOM 1242 N N . THR A 1 151 ? -20.599 13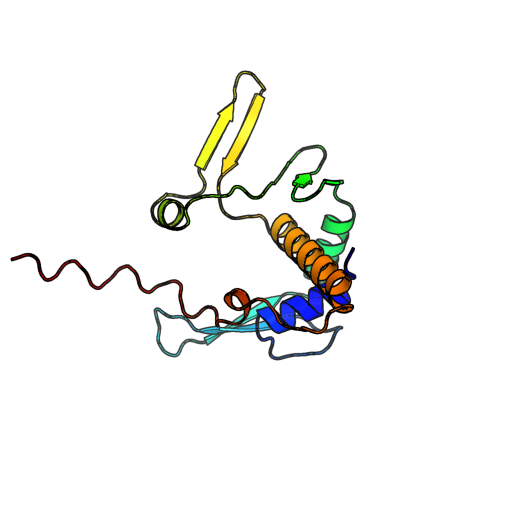.108 -25.172 1.00 36.19 151 THR A N 1
ATOM 1243 C CA . THR A 1 151 ? -22.083 12.983 -25.193 1.00 36.19 151 THR A CA 1
ATOM 1244 C C . THR A 1 151 ? -22.838 14.265 -24.815 1.00 36.19 151 THR A C 1
ATOM 1246 O O . THR A 1 151 ? -23.848 14.202 -24.118 1.00 36.19 151 THR A O 1
ATOM 1249 N N . LEU A 1 152 ? -22.384 15.433 -25.283 1.00 37.38 152 LEU A N 1
ATOM 1250 C CA . LEU A 1 152 ? -23.208 16.658 -25.322 1.00 37.38 152 LEU A CA 1
ATOM 1251 C C . LEU A 1 152 ? -23.392 17.218 -26.742 1.00 37.38 152 LEU A C 1
ATOM 1253 O O . LEU A 1 152 ? -23.705 18.388 -26.913 1.00 37.38 152 LEU A O 1
ATOM 1257 N N . GLU A 1 153 ? -23.271 16.377 -27.766 1.00 35.19 153 GLU A N 1
ATOM 1258 C CA . GLU A 1 153 ? -23.723 16.703 -29.121 1.00 35.19 153 GLU A CA 1
ATOM 1259 C C . GLU A 1 153 ? -24.457 15.489 -29.690 1.00 35.19 153 GLU A C 1
ATOM 1261 O O . GLU A 1 153 ? -23.830 14.546 -30.164 1.00 35.19 153 GLU A O 1
ATOM 1266 N N . ASN A 1 154 ? -25.783 15.485 -29.511 1.00 35.97 154 ASN A N 1
ATOM 1267 C CA . ASN A 1 154 ? -26.825 14.805 -30.303 1.00 35.97 154 ASN A CA 1
ATOM 1268 C C . ASN A 1 154 ? -28.006 14.403 -29.408 1.00 35.97 154 ASN A C 1
ATOM 1270 O O . ASN A 1 154 ? -28.282 13.226 -29.190 1.00 35.97 154 ASN A O 1
ATOM 1274 N N . VAL A 1 155 ? -28.722 15.412 -28.908 1.00 34.72 155 VAL A N 1
ATOM 1275 C CA . VAL A 1 155 ? -30.159 15.300 -28.638 1.00 34.72 155 VAL A CA 1
ATOM 1276 C C . VAL A 1 155 ? -30.823 16.528 -29.257 1.00 34.72 155 VAL A C 1
ATOM 1278 O O . VAL A 1 155 ? -31.011 17.548 -28.598 1.00 34.72 155 VAL A O 1
ATOM 1281 N N . LEU A 1 156 ? -31.107 16.416 -30.553 1.00 31.77 156 LEU A N 1
ATOM 1282 C CA . LEU A 1 156 ? -32.223 17.044 -31.258 1.00 31.77 156 LEU A CA 1
ATOM 1283 C C . LEU A 1 156 ? -32.736 16.029 -32.281 1.00 31.77 156 LEU A C 1
ATOM 1285 O O . LEU A 1 156 ? -31.882 15.433 -32.976 1.00 31.77 156 LEU A O 1
#

pLDDT: mean 75.79, std 18.83, range [31.77, 96.44]